Protein AF-A0A7U1BF63-F1 (afdb_monomer_lite)

Sequence (113 aa):
IASINRGLYDELKAAFPHVVPVKRALILDQVFPYPQWLAGSAEGCFFVNVYSSDNKTGATVKLRFNLVQPNRGGGGGDEHLMRSLIEYFGGGNLYKEAFYYQITKFSDICVNI

Foldseek 3Di:
DQPPDVGDDDVVCVVCVPDDDDDDDDDQDDDDPDVVSVVPQPQKDWDWDWDADPDPVRIDIWIKIKGWAADDPDHDPCLNVLVVVCVVLVHFDFDVVTTITMDTPPCSVDPDD

Secondary structure (DSSP, 8-state):
-TTSTT---HHHHHH-TTPPPPPPPP--------HHHHHT-TTEEEEEEEEE-SSTTSEEEEEEEEEEE---TTS--THHHHHHHHHHHT--EEETTTEEEEE--HHHH-S--

InterPro domains:
  IPR004860 Homing endonuclease, LAGLIDADG domain [PF00961] (41-109)
  IPR027434 Homing endonuclease [G3DSA:3.10.28.10] (24-113)
  IPR027434 Homing endonuclease [SSF55608] (33-109)

Structure (mmCIF, N/CA/C/O backbone):
data_AF-A0A7U1BF63-F1
#
_entry.id   AF-A0A7U1BF63-F1
#
loop_
_atom_site.group_PDB
_atom_site.id
_atom_site.type_symbol
_atom_site.label_atom_id
_atom_site.label_alt_id
_atom_site.label_comp_id
_atom_site.label_asym_id
_atom_site.label_entity_id
_atom_site.label_seq_id
_atom_site.pdbx_PDB_ins_code
_atom_site.Cartn_x
_atom_site.Cartn_y
_atom_site.Cartn_z
_atom_site.occupancy
_atom_site.B_iso_or_equiv
_atom_site.auth_seq_id
_atom_site.auth_comp_id
_atom_site.auth_asym_id
_atom_site.auth_atom_id
_atom_site.pdbx_PDB_model_num
ATOM 1 N N . ILE A 1 1 ? 19.354 -2.270 -22.890 1.00 62.09 1 ILE A N 1
ATOM 2 C CA . ILE A 1 1 ? 20.021 -2.285 -21.562 1.00 62.09 1 ILE A CA 1
ATOM 3 C C . ILE A 1 1 ? 20.148 -0.903 -20.916 1.00 62.09 1 ILE A C 1
ATOM 5 O O . ILE A 1 1 ? 19.927 -0.813 -19.719 1.00 62.09 1 ILE A O 1
ATOM 9 N N . ALA A 1 2 ? 20.392 0.175 -21.676 1.00 81.38 2 ALA A N 1
ATOM 10 C CA . ALA A 1 2 ? 20.508 1.530 -21.117 1.00 81.38 2 ALA A CA 1
ATOM 11 C C . ALA A 1 2 ? 19.255 2.063 -20.390 1.00 81.38 2 ALA A C 1
ATOM 13 O O . ALA A 1 2 ? 19.369 2.983 -19.591 1.00 81.38 2 ALA A O 1
ATOM 14 N N . SER A 1 3 ? 18.082 1.467 -20.624 1.00 83.19 3 SER A N 1
ATOM 15 C CA . SER A 1 3 ? 16.800 1.877 -20.021 1.00 83.19 3 SER A CA 1
ATOM 16 C C . SER A 1 3 ? 16.286 0.922 -18.931 1.00 83.19 3 SER A C 1
ATOM 18 O O . SER A 1 3 ? 15.131 1.016 -18.506 1.00 83.19 3 SER A O 1
ATOM 20 N N . ILE A 1 4 ? 17.112 -0.044 -18.509 1.00 85.44 4 ILE A N 1
ATOM 21 C CA . ILE A 1 4 ? 16.784 -1.009 -17.451 1.00 85.44 4 ILE A CA 1
ATOM 22 C C . ILE A 1 4 ? 17.350 -0.482 -16.130 1.00 85.44 4 ILE A C 1
ATOM 24 O O . ILE A 1 4 ? 18.536 -0.178 -16.046 1.00 85.44 4 ILE A O 1
ATOM 28 N N . ASN A 1 5 ? 16.514 -0.410 -15.092 1.00 85.62 5 ASN A N 1
ATOM 29 C CA . ASN A 1 5 ? 16.882 0.040 -13.746 1.00 85.62 5 ASN A CA 1
ATOM 30 C C . ASN A 1 5 ? 17.674 1.363 -13.756 1.00 85.62 5 ASN A C 1
ATOM 32 O O . ASN A 1 5 ? 17.136 2.385 -14.171 1.00 85.62 5 ASN A O 1
ATOM 36 N N . ARG A 1 6 ? 18.938 1.345 -13.311 1.00 85.44 6 ARG A N 1
ATOM 37 C CA . ARG A 1 6 ? 19.826 2.521 -13.257 1.00 85.44 6 ARG A CA 1
ATOM 38 C C . ARG A 1 6 ? 20.566 2.806 -14.574 1.00 85.44 6 ARG A C 1
ATOM 40 O O . ARG A 1 6 ? 21.391 3.711 -14.621 1.00 85.44 6 ARG A O 1
ATOM 47 N N . GLY A 1 7 ? 20.270 2.062 -15.637 1.00 88.56 7 GLY A N 1
ATOM 48 C CA . GLY A 1 7 ? 20.912 2.211 -16.938 1.00 88.56 7 GLY A CA 1
ATOM 49 C C . GLY A 1 7 ? 22.350 1.693 -16.963 1.00 88.56 7 GLY A C 1
ATOM 50 O O . GLY A 1 7 ? 22.687 0.735 -16.269 1.00 88.56 7 GLY A O 1
ATOM 51 N N . LEU A 1 8 ? 23.185 2.293 -17.815 1.00 91.69 8 LEU A N 1
ATOM 52 C CA . LEU A 1 8 ? 24.586 1.897 -17.988 1.00 91.69 8 LEU A CA 1
ATOM 53 C C . LEU A 1 8 ? 25.472 2.482 -16.880 1.00 91.69 8 LEU A C 1
ATOM 55 O O . LEU A 1 8 ? 25.306 3.642 -16.503 1.00 91.69 8 LEU A O 1
ATOM 59 N N . TYR A 1 9 ? 26.449 1.705 -16.413 1.00 91.62 9 TYR A N 1
ATOM 60 C CA . TYR A 1 9 ? 27.563 2.218 -15.613 1.00 91.62 9 TYR A CA 1
ATOM 61 C C . TYR A 1 9 ? 28.626 2.859 -16.515 1.00 91.62 9 TYR A C 1
ATOM 63 O O . TYR A 1 9 ? 28.591 2.708 -17.738 1.00 91.62 9 TYR A O 1
ATOM 71 N N . ASP A 1 10 ? 29.541 3.621 -15.925 1.00 93.94 10 ASP A N 1
ATOM 72 C CA . ASP A 1 10 ? 30.349 4.591 -16.671 1.00 93.94 10 ASP A CA 1
ATOM 73 C C . ASP A 1 10 ? 31.286 3.954 -17.703 1.00 93.94 10 ASP A C 1
ATOM 75 O O . ASP A 1 10 ? 31.393 4.462 -18.818 1.00 93.94 10 ASP A O 1
ATOM 79 N N . GLU A 1 11 ? 31.859 2.786 -17.409 1.00 94.81 11 GLU A N 1
ATOM 80 C CA . GLU A 1 11 ? 32.672 2.033 -18.375 1.00 94.81 11 GLU A CA 1
ATOM 81 C C . GLU A 1 11 ? 31.863 1.618 -19.617 1.00 94.81 11 GLU A C 1
ATOM 83 O O . GLU A 1 11 ? 32.360 1.700 -20.737 1.00 94.81 11 GLU A O 1
ATOM 88 N N . LEU A 1 12 ? 30.586 1.241 -19.455 1.00 91.44 12 LEU A N 1
ATOM 89 C CA . LEU A 1 12 ? 29.709 0.921 -20.587 1.00 91.44 12 LEU A CA 1
ATOM 90 C C . LEU A 1 12 ? 29.283 2.165 -21.362 1.00 91.44 12 LEU A C 1
ATOM 92 O O . LEU A 1 12 ? 29.113 2.089 -22.575 1.00 91.44 12 LEU A O 1
ATOM 96 N N . LYS A 1 13 ? 29.119 3.314 -20.700 1.00 93.12 13 LYS A N 1
ATOM 97 C CA . LYS A 1 13 ? 28.879 4.578 -21.414 1.00 93.12 13 LYS A CA 1
ATOM 98 C C . LYS A 1 13 ? 30.090 4.952 -22.268 1.00 93.12 13 LYS A C 1
ATOM 100 O O . LYS A 1 13 ? 29.912 5.385 -23.400 1.00 93.12 13 LYS A O 1
ATOM 105 N N . ALA A 1 14 ? 31.298 4.751 -21.741 1.00 93.94 14 ALA A N 1
ATOM 106 C CA . ALA A 1 14 ? 32.543 5.016 -22.454 1.00 93.94 14 ALA A CA 1
ATOM 107 C C . ALA A 1 14 ? 32.769 4.039 -23.619 1.00 93.94 14 ALA A C 1
ATOM 109 O O . ALA A 1 14 ? 33.171 4.462 -24.699 1.00 93.94 14 ALA A O 1
ATOM 110 N N . ALA A 1 15 ? 32.466 2.750 -23.427 1.00 95.50 15 ALA A N 1
ATOM 111 C CA . ALA A 1 15 ? 32.574 1.734 -24.474 1.00 95.50 15 ALA A CA 1
ATOM 112 C C . ALA A 1 15 ? 31.491 1.868 -25.563 1.00 95.50 15 ALA A C 1
ATOM 114 O O . ALA A 1 15 ? 31.719 1.485 -26.709 1.00 95.50 15 ALA A O 1
ATOM 115 N N . PHE A 1 16 ? 30.322 2.424 -25.225 1.00 93.75 16 PHE A N 1
ATOM 116 C CA . PHE A 1 16 ? 29.181 2.572 -26.132 1.00 93.75 16 PHE A CA 1
ATOM 117 C C . PHE A 1 16 ? 28.622 4.012 -26.137 1.00 93.75 16 PHE A C 1
ATOM 119 O O . PHE A 1 16 ? 27.460 4.228 -25.775 1.00 93.75 16 PHE A O 1
ATOM 126 N N . PRO A 1 17 ? 29.404 5.014 -26.589 1.00 92.94 17 PRO A N 1
ATOM 127 C CA . PRO A 1 17 ? 29.067 6.436 -26.440 1.00 92.94 17 PRO A CA 1
ATOM 128 C C . PRO A 1 17 ? 27.878 6.892 -27.296 1.00 92.94 17 PRO A C 1
ATOM 130 O O . PRO A 1 17 ? 27.286 7.936 -27.034 1.00 92.94 17 PRO A O 1
ATOM 133 N N . HIS A 1 18 ? 27.509 6.115 -28.315 1.00 94.44 18 HIS A N 1
ATOM 134 C CA . HIS A 1 18 ? 26.420 6.437 -29.242 1.00 94.44 18 HIS A CA 1
ATOM 135 C C . HIS A 1 18 ? 25.150 5.612 -28.995 1.00 94.44 18 HIS A C 1
ATOM 137 O O . HIS A 1 18 ? 24.245 5.603 -29.829 1.00 94.44 18 HIS A O 1
ATOM 143 N N . VAL A 1 19 ? 25.061 4.901 -27.864 1.00 92.62 19 VAL A N 1
ATOM 144 C CA . VAL A 1 19 ? 23.837 4.180 -27.498 1.00 92.62 19 VAL A CA 1
ATOM 145 C C . VAL A 1 19 ? 22.710 5.171 -27.233 1.00 92.62 19 VAL A C 1
ATOM 147 O O . VAL A 1 19 ? 22.781 5.992 -26.323 1.00 92.62 19 VAL A O 1
ATOM 150 N N . VAL A 1 20 ? 21.629 5.033 -27.998 1.00 90.88 20 VAL A N 1
ATOM 151 C CA . VAL A 1 20 ? 20.366 5.732 -27.755 1.00 90.88 20 VAL A CA 1
ATOM 152 C C . VAL A 1 20 ? 19.502 4.855 -26.843 1.00 90.88 20 VAL A C 1
ATOM 154 O O . VAL A 1 20 ? 19.140 3.740 -27.236 1.00 90.88 20 VAL A O 1
ATOM 157 N N . PRO A 1 21 ? 19.167 5.297 -25.616 1.00 87.69 21 PRO A N 1
ATOM 158 C CA . PRO A 1 21 ? 18.288 4.538 -24.737 1.00 87.69 21 PRO A CA 1
ATOM 159 C C . PRO A 1 21 ? 16.901 4.358 -25.358 1.00 87.69 21 PRO A C 1
ATOM 161 O O . PRO A 1 21 ? 16.274 5.307 -25.824 1.00 87.69 21 PRO A O 1
ATOM 164 N N . VAL A 1 22 ? 16.394 3.126 -25.326 1.00 90.06 22 VAL A N 1
ATOM 165 C CA . VAL A 1 22 ? 15.034 2.818 -25.783 1.00 90.06 22 VAL A CA 1
ATOM 166 C C . VAL A 1 22 ? 14.027 3.464 -24.831 1.00 90.06 22 VAL A C 1
ATOM 168 O O . VAL A 1 22 ? 14.189 3.387 -23.609 1.00 90.06 22 VAL A O 1
ATOM 171 N N . LYS A 1 23 ? 12.965 4.074 -25.365 1.00 86.00 23 LYS A N 1
ATOM 172 C CA . LYS A 1 23 ? 11.876 4.617 -24.545 1.00 86.00 23 LYS A CA 1
ATOM 173 C C . LYS A 1 23 ? 11.258 3.495 -23.703 1.00 86.00 23 LYS A C 1
ATOM 175 O O . LYS A 1 23 ? 10.863 2.462 -24.238 1.00 86.00 23 LYS A O 1
ATOM 180 N N . ARG A 1 24 ? 11.177 3.690 -22.383 1.00 83.06 24 ARG A N 1
ATOM 181 C CA . ARG A 1 24 ? 10.534 2.721 -21.487 1.00 83.06 24 ARG A CA 1
ATOM 182 C C . ARG A 1 24 ? 9.037 2.659 -21.799 1.00 83.06 24 ARG A C 1
ATOM 184 O O . ARG A 1 24 ? 8.400 3.701 -21.947 1.00 83.06 24 ARG A O 1
ATOM 191 N N . ALA A 1 25 ? 8.498 1.447 -21.913 1.00 83.06 25 ALA A N 1
ATOM 192 C CA . ALA A 1 25 ? 7.069 1.253 -22.114 1.00 83.06 25 ALA A CA 1
ATOM 193 C C . ALA A 1 25 ? 6.296 1.774 -20.895 1.00 83.06 25 ALA A C 1
ATOM 195 O O . ALA A 1 25 ? 6.642 1.455 -19.756 1.00 83.06 25 ALA A O 1
ATOM 196 N N . LEU A 1 26 ? 5.266 2.576 -21.156 1.00 80.38 26 LEU A N 1
ATOM 197 C CA . LEU A 1 26 ? 4.282 2.974 -20.159 1.00 80.38 26 LEU A CA 1
ATOM 198 C C . LEU A 1 26 ? 3.193 1.902 -20.133 1.00 80.38 26 LEU A C 1
ATOM 200 O O . LEU A 1 26 ? 2.611 1.609 -21.176 1.00 80.38 26 LEU A O 1
ATOM 204 N N . ILE A 1 27 ? 2.942 1.313 -18.966 1.00 78.62 27 ILE A N 1
ATOM 205 C CA . ILE A 1 27 ? 1.898 0.302 -18.780 1.00 78.62 27 ILE A CA 1
ATOM 206 C C . ILE A 1 27 ? 0.799 0.957 -17.948 1.00 78.62 27 ILE A C 1
ATOM 208 O O . ILE A 1 27 ? 1.015 1.235 -16.773 1.00 78.62 27 ILE A O 1
ATOM 212 N N . LEU A 1 28 ? -0.339 1.251 -18.575 1.00 73.81 28 LEU A N 1
ATOM 213 C CA . LEU A 1 28 ? -1.475 1.910 -17.919 1.00 73.81 28 LEU A CA 1
ATOM 214 C C . LEU A 1 28 ? -2.505 0.896 -17.412 1.00 73.81 28 LEU A C 1
ATOM 216 O O . LEU A 1 28 ? -3.034 1.051 -16.316 1.00 73.81 28 LEU A O 1
ATOM 220 N N . ASP A 1 29 ? -2.713 -0.179 -18.171 1.00 72.25 29 ASP A N 1
ATOM 221 C CA . ASP A 1 29 ? -3.759 -1.165 -17.906 1.00 72.25 29 ASP A CA 1
ATOM 222 C C . ASP A 1 29 ? -3.198 -2.366 -17.135 1.00 72.25 29 ASP A C 1
ATOM 224 O O . ASP A 1 29 ? -3.016 -3.460 -17.673 1.00 72.25 29 ASP A O 1
ATOM 228 N N . GLN A 1 30 ? -2.868 -2.152 -15.860 1.00 74.56 30 GLN A N 1
ATOM 229 C CA . GLN A 1 30 ? -2.479 -3.239 -14.962 1.00 74.56 30 GLN A CA 1
ATOM 230 C C . GLN A 1 30 ? -3.688 -3.725 -14.166 1.00 74.56 30 GLN A C 1
ATOM 232 O O . GLN A 1 30 ? -4.156 -3.060 -13.244 1.00 74.56 30 GLN A O 1
ATOM 237 N N . VAL A 1 31 ? -4.172 -4.913 -14.517 1.00 72.25 31 VAL A N 1
ATOM 238 C CA . VAL A 1 31 ? -5.206 -5.628 -13.762 1.00 72.25 31 VAL A CA 1
ATOM 239 C C . VAL A 1 31 ? -4.538 -6.733 -12.951 1.00 72.25 31 VAL A C 1
ATOM 241 O O . VAL A 1 31 ? -3.633 -7.405 -13.448 1.00 72.25 31 VAL A O 1
ATOM 244 N N . PHE A 1 32 ? -4.984 -6.941 -11.710 1.00 76.81 32 PHE A N 1
ATOM 245 C CA . PHE A 1 32 ? -4.553 -8.092 -10.919 1.00 76.81 32 PHE A CA 1
ATOM 246 C C . PHE A 1 32 ? -5.012 -9.381 -11.611 1.00 76.81 32 PHE A C 1
ATOM 248 O O . PHE A 1 32 ? -6.217 -9.591 -11.747 1.00 76.81 32 PHE A O 1
ATOM 255 N N . PRO A 1 33 ? -4.095 -10.257 -12.051 1.00 76.88 33 PRO A N 1
ATOM 256 C CA . PRO A 1 33 ? -4.483 -11.413 -12.850 1.00 76.88 33 PRO A CA 1
ATOM 257 C C . PRO A 1 33 ? -5.223 -12.471 -12.019 1.00 76.88 33 PRO A C 1
ATOM 259 O O . PRO A 1 33 ? -6.057 -13.194 -12.556 1.00 76.88 33 PRO A O 1
ATOM 262 N N . TYR A 1 34 ? -4.919 -12.578 -10.721 1.00 84.88 34 TYR A N 1
ATOM 263 C CA . TYR A 1 34 ? -5.547 -13.511 -9.780 1.00 84.88 34 TYR A CA 1
ATOM 264 C C . TYR A 1 34 ? -5.152 -13.173 -8.324 1.00 84.88 34 TYR A C 1
ATOM 266 O O . TYR A 1 34 ? -4.100 -12.563 -8.107 1.00 84.88 34 TYR A O 1
ATOM 274 N N . PRO A 1 35 ? -5.927 -13.589 -7.302 1.00 87.56 35 PRO A N 1
ATOM 275 C CA . PRO A 1 35 ? -5.681 -13.224 -5.899 1.00 87.56 35 PRO A CA 1
ATOM 276 C C . PRO A 1 35 ? -4.299 -13.614 -5.354 1.00 87.56 35 PRO A C 1
ATOM 278 O O . PRO A 1 35 ? -3.730 -12.911 -4.520 1.00 87.56 35 PRO A O 1
ATOM 281 N N . GLN A 1 36 ? -3.725 -14.717 -5.840 1.00 89.44 36 GLN A N 1
ATOM 282 C CA . GLN A 1 36 ? -2.408 -15.204 -5.418 1.00 89.44 36 GLN A CA 1
ATOM 283 C C . GLN A 1 36 ? -1.277 -14.265 -5.845 1.00 89.44 36 GLN A C 1
ATOM 285 O O . GLN A 1 36 ? -0.239 -14.236 -5.192 1.00 89.44 36 GLN A O 1
ATOM 290 N N . TRP A 1 37 ? -1.476 -13.474 -6.906 1.00 87.31 37 TRP A N 1
ATOM 291 C CA . TRP A 1 37 ? -0.525 -12.438 -7.302 1.00 87.31 37 TRP A CA 1
ATOM 292 C C . TRP A 1 37 ? -0.372 -11.405 -6.182 1.00 87.31 37 TRP A C 1
ATOM 294 O O . TRP A 1 37 ? 0.742 -11.040 -5.819 1.00 87.31 37 TRP A O 1
ATOM 304 N N . LEU A 1 38 ? -1.493 -11.002 -5.577 1.00 87.12 38 LEU A N 1
ATOM 305 C CA . LEU A 1 38 ? -1.504 -10.048 -4.474 1.00 87.12 38 LEU A CA 1
ATOM 306 C C . LEU A 1 38 ? -1.026 -10.680 -3.163 1.00 87.12 38 LEU A C 1
ATOM 308 O O . LEU A 1 38 ? -0.272 -10.052 -2.428 1.00 87.12 38 LEU A O 1
ATOM 312 N N . ALA A 1 39 ? -1.402 -11.934 -2.892 1.00 86.69 39 ALA A N 1
ATOM 313 C CA . ALA A 1 39 ? -0.915 -12.672 -1.722 1.00 86.69 39 ALA A CA 1
ATOM 314 C C . ALA A 1 39 ? 0.605 -12.919 -1.764 1.00 86.69 39 ALA A C 1
ATOM 316 O O . ALA A 1 39 ? 1.251 -12.966 -0.722 1.00 86.69 39 ALA A O 1
ATOM 317 N N . GLY A 1 40 ? 1.177 -13.052 -2.964 1.00 83.12 40 GLY A N 1
ATOM 318 C CA . GLY A 1 40 ? 2.619 -13.140 -3.186 1.00 83.12 40 GLY A CA 1
ATOM 319 C C . GLY A 1 40 ? 3.354 -11.803 -3.062 1.00 83.12 40 GLY A C 1
ATOM 320 O O . GLY A 1 40 ? 4.577 -11.777 -3.198 1.00 83.12 40 GLY A O 1
ATOM 321 N N . SER A 1 41 ? 2.643 -10.695 -2.818 1.00 75.00 41 SER A N 1
ATOM 322 C CA . SER A 1 41 ? 3.268 -9.390 -2.631 1.00 75.00 41 SER A CA 1
ATOM 323 C C . SER A 1 41 ? 4.028 -9.351 -1.308 1.00 75.00 41 SER A C 1
AT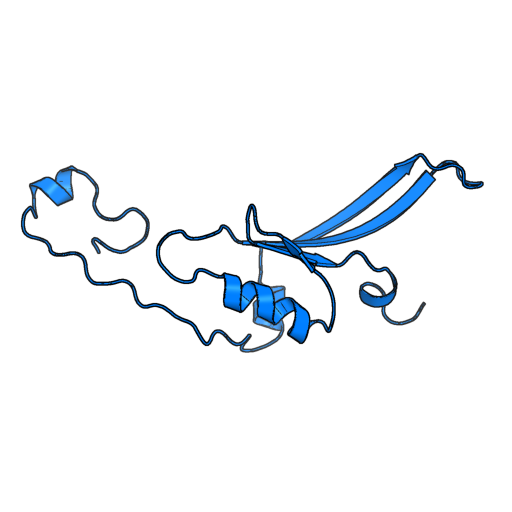OM 325 O O . SER A 1 41 ? 3.443 -9.308 -0.226 1.00 75.00 41 SER A O 1
ATOM 327 N N . ALA A 1 42 ? 5.356 -9.322 -1.400 1.00 71.06 42 ALA A N 1
ATOM 328 C CA . ALA A 1 42 ? 6.246 -9.208 -0.246 1.00 71.06 42 ALA A CA 1
ATOM 329 C C . ALA A 1 42 ? 6.238 -7.808 0.404 1.00 71.06 42 ALA A C 1
ATOM 331 O O . ALA A 1 42 ? 6.900 -7.598 1.416 1.00 71.06 42 ALA A O 1
ATOM 332 N N . GLU A 1 43 ? 5.514 -6.844 -0.172 1.00 84.56 43 GLU A N 1
ATOM 333 C CA . GLU A 1 43 ? 5.517 -5.437 0.254 1.00 84.56 43 GLU A CA 1
ATOM 334 C C . GLU A 1 43 ? 4.335 -5.074 1.172 1.00 84.56 43 GLU A C 1
ATOM 336 O O . GLU A 1 43 ? 4.187 -3.925 1.596 1.00 84.56 43 GLU A O 1
ATOM 341 N N . GLY A 1 44 ? 3.485 -6.055 1.490 1.00 88.88 44 GLY A N 1
ATOM 342 C CA . GLY A 1 44 ? 2.401 -5.911 2.454 1.00 88.88 44 GLY A CA 1
ATOM 343 C C . GLY A 1 44 ? 2.898 -5.886 3.904 1.00 88.88 44 GLY A C 1
ATOM 344 O O . GLY A 1 44 ? 3.801 -6.622 4.291 1.00 88.88 44 GLY A O 1
ATOM 345 N N . CYS A 1 45 ? 2.262 -5.068 4.738 1.00 91.88 45 CYS A N 1
ATOM 346 C CA . CYS A 1 45 ? 2.530 -4.958 6.167 1.00 91.88 45 CYS A CA 1
ATOM 347 C C . CYS A 1 45 ? 1.221 -5.035 6.959 1.00 91.88 45 CYS A C 1
ATOM 349 O O . CYS A 1 45 ? 0.342 -4.184 6.807 1.00 91.88 45 CYS A O 1
ATOM 351 N N . PHE A 1 46 ? 1.122 -6.031 7.840 1.00 92.44 46 PHE A N 1
ATOM 352 C CA . PHE A 1 46 ? 0.057 -6.156 8.832 1.00 92.44 46 PHE A CA 1
ATOM 353 C C . PHE A 1 46 ? 0.547 -5.572 10.154 1.00 92.44 46 PHE A C 1
ATOM 355 O O . PHE A 1 46 ? 1.460 -6.105 10.781 1.00 92.44 46 PHE A O 1
ATOM 362 N N . PHE A 1 47 ? -0.041 -4.454 10.562 1.00 94.56 47 PHE A N 1
ATOM 363 C CA . PHE A 1 47 ? 0.410 -3.677 11.704 1.00 94.56 47 PHE A CA 1
ATOM 364 C C . PHE A 1 47 ? -0.671 -3.589 12.781 1.00 94.56 47 PHE A C 1
ATOM 366 O O . PHE A 1 47 ? -1.828 -3.262 12.506 1.00 94.56 47 PHE A O 1
ATOM 373 N N . VAL A 1 48 ? -0.265 -3.827 14.027 1.00 95.81 48 VAL A N 1
AT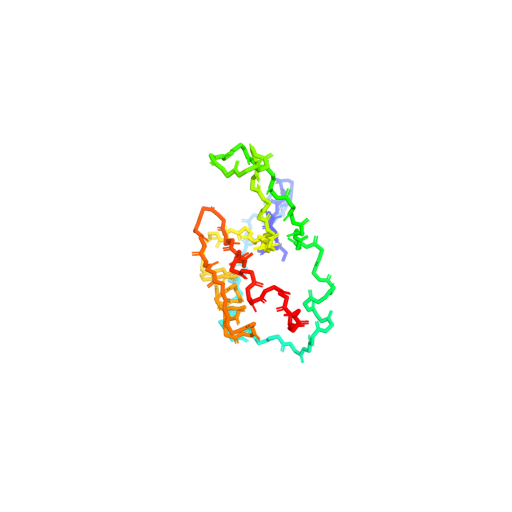OM 374 C CA . VAL A 1 48 ? -1.093 -3.616 15.216 1.00 95.81 48 VAL A CA 1
ATOM 375 C C . VAL A 1 48 ? -0.601 -2.352 15.905 1.00 95.81 48 VAL A C 1
ATOM 377 O O . VAL A 1 48 ? 0.517 -2.304 16.411 1.00 95.81 48 VAL A O 1
ATOM 380 N N . ASN A 1 49 ? -1.436 -1.319 15.913 1.00 95.12 49 ASN A N 1
ATOM 381 C CA . ASN A 1 49 ? -1.139 -0.058 16.571 1.00 95.12 49 ASN A CA 1
ATOM 382 C C . ASN A 1 49 ? -1.839 -0.005 17.931 1.00 95.12 49 ASN A C 1
ATOM 384 O O . ASN A 1 49 ? -3.069 0.026 17.984 1.00 95.12 49 ASN A O 1
ATOM 388 N N . VAL A 1 50 ? -1.067 0.037 19.014 1.00 96.19 50 VAL A N 1
ATOM 389 C CA . VAL A 1 50 ? -1.580 0.205 20.378 1.00 96.19 50 VAL A CA 1
ATOM 390 C C . VAL A 1 50 ? -1.137 1.567 20.884 1.00 96.19 50 VAL A C 1
ATOM 392 O O . VAL A 1 50 ? 0.054 1.869 20.891 1.00 96.19 50 VAL A O 1
ATOM 395 N N . TYR A 1 51 ? -2.087 2.399 21.298 1.00 95.50 51 TYR A N 1
ATOM 396 C CA . TYR A 1 51 ? -1.797 3.744 21.788 1.00 95.50 51 TYR A CA 1
ATOM 397 C C . TYR A 1 51 ? -2.691 4.107 22.972 1.00 95.50 51 TYR A C 1
ATOM 399 O O . TYR A 1 51 ? -3.786 3.563 23.130 1.00 95.50 51 TYR A O 1
ATOM 407 N N . SER A 1 52 ? -2.201 5.021 23.811 1.00 96.94 52 SER A N 1
ATOM 408 C CA . SER A 1 52 ? -2.915 5.496 25.000 1.00 96.94 52 SER A CA 1
ATOM 409 C C . SER A 1 52 ? -4.243 6.157 24.626 1.00 96.94 52 SER A C 1
ATOM 411 O O . SER A 1 52 ? -4.338 6.845 23.606 1.00 96.94 52 SER A O 1
ATOM 413 N N . SER A 1 53 ? -5.275 5.945 25.440 1.00 96.06 53 SER A N 1
ATOM 414 C CA . SER A 1 53 ? -6.596 6.537 25.223 1.00 96.06 53 SER A CA 1
ATOM 415 C C . SER A 1 53 ? -7.408 6.611 26.507 1.00 96.06 53 SER A C 1
ATOM 417 O O . SER A 1 53 ? -7.282 5.735 27.355 1.00 96.06 53 SER A O 1
ATOM 419 N N . ASP A 1 54 ? -8.352 7.544 26.566 1.00 95.69 54 ASP A N 1
ATOM 420 C CA . ASP A 1 54 ? -9.197 7.800 27.744 1.00 95.69 54 ASP A CA 1
ATOM 421 C C . ASP A 1 54 ? -10.326 6.770 27.961 1.00 95.69 54 ASP A C 1
ATOM 423 O O . ASP A 1 54 ? -11.310 7.024 28.657 1.00 95.69 54 ASP A O 1
ATOM 427 N N . ASN A 1 55 ? -10.232 5.594 27.339 1.00 93.75 55 ASN A N 1
ATOM 428 C CA . ASN A 1 55 ? -11.189 4.516 27.554 1.00 93.75 55 ASN A CA 1
ATOM 429 C C . ASN A 1 55 ? -10.892 3.767 28.868 1.00 93.75 55 ASN A C 1
ATOM 431 O O . ASN A 1 55 ? -9.852 3.944 29.498 1.00 93.75 55 ASN A O 1
ATOM 435 N N . LYS A 1 56 ? -11.801 2.874 29.280 1.00 96.38 56 LYS A N 1
ATOM 436 C CA . LYS A 1 56 ? -11.666 2.112 30.538 1.00 96.38 56 LYS A CA 1
ATOM 437 C C . LYS A 1 56 ? -10.394 1.259 30.615 1.00 96.38 56 LYS A C 1
ATOM 439 O O . LYS A 1 56 ? -9.960 0.926 31.710 1.00 96.38 56 LYS A O 1
ATOM 444 N N . THR A 1 57 ? -9.828 0.881 29.471 1.00 94.75 57 THR A N 1
ATOM 445 C CA . THR A 1 57 ? -8.603 0.080 29.380 1.00 94.75 57 THR A CA 1
ATOM 446 C C . THR A 1 57 ?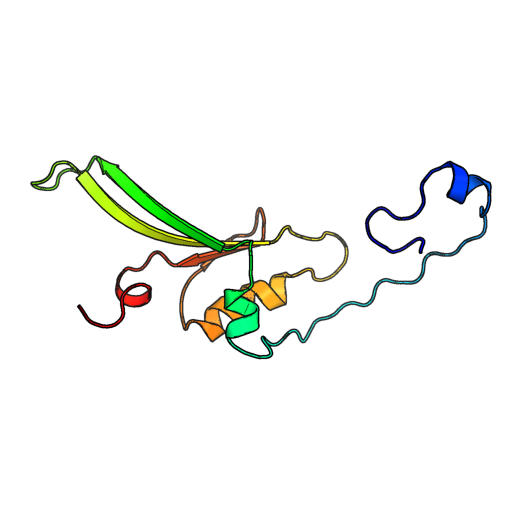 -7.333 0.933 29.347 1.00 94.75 57 THR A C 1
ATOM 448 O O . THR A 1 57 ? -6.243 0.372 29.365 1.00 94.75 57 THR A O 1
ATOM 451 N N . GLY A 1 58 ? -7.445 2.266 29.278 1.00 96.62 58 GLY A N 1
ATOM 452 C CA . GLY A 1 58 ? -6.315 3.195 29.152 1.00 96.62 58 GLY A CA 1
ATOM 453 C C . GLY A 1 58 ? -5.595 3.137 27.798 1.00 96.62 58 GLY A C 1
ATOM 454 O O . GLY A 1 58 ? -4.595 3.820 27.592 1.00 96.62 58 GLY A O 1
ATOM 455 N N . ALA A 1 59 ? -6.075 2.314 26.864 1.00 96.00 59 ALA A N 1
ATOM 456 C CA . ALA A 1 59 ? -5.414 2.035 25.596 1.00 96.00 59 ALA A CA 1
ATOM 457 C C . ALA A 1 59 ? -6.416 1.600 24.526 1.00 96.00 59 ALA A C 1
ATOM 459 O O . ALA A 1 59 ? -7.389 0.894 24.807 1.00 96.00 59 ALA A O 1
ATOM 460 N N . THR A 1 60 ? -6.153 1.992 23.283 1.00 95.62 60 THR A N 1
ATOM 461 C CA . THR A 1 60 ? -6.916 1.601 22.098 1.00 95.62 60 THR A CA 1
ATOM 462 C C . THR A 1 60 ? -6.025 0.808 21.153 1.00 95.62 60 THR A C 1
ATOM 464 O O . THR A 1 60 ? -4.878 1.177 20.901 1.00 95.62 60 THR A O 1
ATOM 467 N N . VAL A 1 61 ? -6.583 -0.265 20.594 1.00 94.50 61 VAL A N 1
ATOM 468 C CA . VAL A 1 61 ? -5.941 -1.088 19.566 1.00 94.50 61 VAL A CA 1
ATOM 469 C C . VAL A 1 61 ? -6.558 -0.752 18.210 1.00 94.50 61 VAL A C 1
ATOM 471 O O . VAL A 1 61 ? -7.778 -0.760 18.058 1.00 94.50 61 VAL A O 1
ATOM 474 N N . LYS A 1 62 ? -5.720 -0.465 17.214 1.00 94.19 62 LYS A N 1
ATOM 475 C CA . LYS A 1 62 ? -6.112 -0.297 15.810 1.00 94.19 62 LYS A CA 1
ATOM 476 C C . LYS A 1 62 ? -5.332 -1.263 14.932 1.00 94.19 62 LYS A C 1
ATOM 478 O O . LYS A 1 62 ? -4.107 -1.324 15.009 1.00 94.19 62 LYS A O 1
ATOM 483 N N . LEU A 1 63 ? -6.043 -1.964 14.057 1.00 94.69 63 LEU A N 1
ATOM 484 C CA . LEU A 1 63 ? -5.438 -2.776 13.009 1.00 94.69 63 LEU A CA 1
ATOM 485 C C . LEU A 1 63 ? -5.209 -1.918 11.766 1.00 94.69 63 LEU A C 1
ATOM 487 O O . LEU A 1 63 ? -6.028 -1.061 11.425 1.00 94.69 63 LEU A O 1
ATOM 491 N N . ARG A 1 64 ? -4.079 -2.136 11.098 1.00 93.38 64 ARG A N 1
ATOM 492 C CA . ARG A 1 64 ? -3.734 -1.462 9.851 1.00 93.38 64 ARG A CA 1
ATOM 493 C C . ARG A 1 64 ? -3.081 -2.454 8.901 1.00 93.38 64 ARG A C 1
ATOM 495 O O . ARG A 1 64 ? -2.087 -3.077 9.258 1.00 93.38 64 ARG A O 1
ATOM 502 N N . PHE A 1 65 ? -3.590 -2.534 7.681 1.00 93.00 65 PHE A N 1
ATOM 503 C CA . PHE A 1 65 ? -2.871 -3.129 6.561 1.00 93.00 65 PHE A CA 1
ATOM 504 C C . PHE A 1 65 ? -2.300 -2.012 5.689 1.00 93.00 65 PHE A C 1
ATOM 506 O O . PHE A 1 65 ? -3.021 -1.062 5.382 1.00 93.00 65 PHE A O 1
ATOM 513 N N . ASN A 1 66 ? -1.027 -2.116 5.310 1.00 91.94 66 ASN A N 1
ATOM 514 C CA . ASN A 1 66 ? -0.399 -1.230 4.334 1.00 91.94 66 ASN A CA 1
ATOM 515 C C . ASN A 1 66 ? 0.225 -2.045 3.203 1.00 91.94 66 ASN A C 1
ATOM 517 O O . ASN A 1 66 ? 0.861 -3.060 3.465 1.00 91.94 66 ASN A O 1
ATOM 521 N N . LEU A 1 67 ? 0.144 -1.540 1.980 1.00 91.75 67 LEU A N 1
ATOM 522 C CA . LEU A 1 67 ? 0.972 -1.972 0.861 1.00 91.75 67 LEU A CA 1
ATOM 523 C C . LEU A 1 67 ? 1.637 -0.723 0.289 1.00 91.75 67 LEU A C 1
ATOM 525 O O . LEU A 1 67 ? 0.960 0.267 0.007 1.00 91.75 67 LEU A O 1
ATOM 529 N N . VAL A 1 68 ? 2.962 -0.734 0.200 1.00 89.25 68 VAL A N 1
ATOM 530 C CA . VAL A 1 68 ? 3.755 0.448 -0.160 1.00 89.25 68 VAL A CA 1
ATOM 531 C C . VAL A 1 68 ? 4.452 0.175 -1.471 1.00 89.25 68 VAL A C 1
ATOM 533 O O . VAL A 1 68 ? 5.119 -0.834 -1.561 1.00 89.25 68 VAL A O 1
ATOM 536 N N . GLN A 1 69 ? 4.340 1.065 -2.450 1.00 85.81 69 GLN A N 1
ATOM 537 C CA . GLN A 1 69 ? 5.101 1.000 -3.696 1.00 85.81 69 GLN A CA 1
ATOM 538 C C . GLN A 1 69 ? 5.789 2.348 -3.944 1.00 85.81 69 GLN A C 1
ATOM 540 O O . GLN A 1 69 ? 5.160 3.401 -3.797 1.00 85.81 69 GLN A O 1
ATOM 545 N N . PRO A 1 70 ? 7.082 2.371 -4.307 1.00 77.06 70 PRO A N 1
ATOM 546 C CA . PRO A 1 70 ? 7.792 3.614 -4.564 1.00 77.06 70 PRO A CA 1
ATOM 547 C C . PRO A 1 70 ? 7.207 4.342 -5.776 1.00 77.06 70 PRO A C 1
ATOM 549 O O . PRO A 1 70 ? 6.903 3.746 -6.809 1.00 77.06 70 PRO A O 1
ATOM 552 N N . ASN A 1 71 ? 7.112 5.666 -5.681 1.00 73.50 71 ASN A N 1
ATOM 553 C CA . ASN A 1 71 ? 6.738 6.479 -6.827 1.00 73.50 71 ASN A CA 1
ATOM 554 C C . ASN A 1 71 ? 7.889 6.477 -7.848 1.00 73.50 71 ASN A C 1
ATOM 556 O O . ASN A 1 71 ? 8.970 7.016 -7.599 1.00 73.50 71 ASN A O 1
ATOM 560 N N . ARG A 1 72 ? 7.678 5.848 -9.005 1.00 66.62 72 ARG A N 1
ATOM 561 C CA . ARG A 1 72 ? 8.638 5.873 -10.112 1.00 66.62 72 ARG A CA 1
ATOM 562 C C . ARG A 1 72 ? 8.448 7.175 -10.892 1.00 66.62 72 ARG A C 1
ATOM 564 O O . ARG A 1 72 ? 7.531 7.292 -11.700 1.00 66.62 72 ARG A O 1
ATOM 571 N N . GLY A 1 73 ? 9.313 8.161 -10.659 1.00 52.50 73 GLY A N 1
ATOM 572 C CA . GLY A 1 73 ? 9.335 9.387 -11.462 1.00 52.50 73 GLY A CA 1
ATOM 573 C C . GLY A 1 73 ? 9.596 9.090 -12.948 1.00 52.50 73 GLY A C 1
ATOM 574 O O . GLY A 1 73 ? 10.443 8.259 -13.271 1.00 52.50 73 GLY A O 1
ATOM 575 N N . GLY A 1 74 ? 8.879 9.772 -13.852 1.00 49.41 74 GLY A N 1
ATOM 57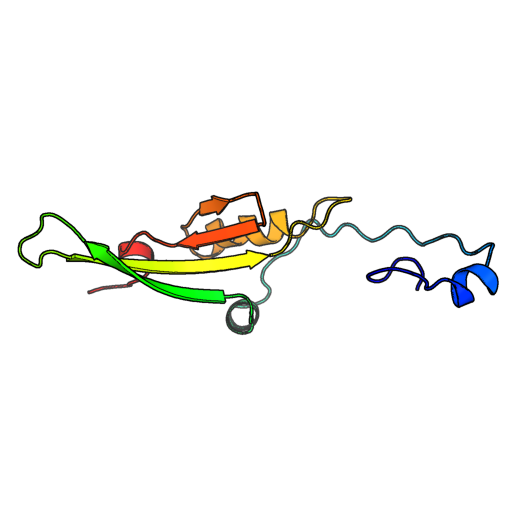6 C CA . GLY A 1 74 ? 9.166 9.765 -15.298 1.00 49.41 74 GLY A CA 1
ATOM 577 C C . GLY A 1 74 ? 8.085 9.216 -16.238 1.00 49.41 74 GLY A C 1
ATOM 578 O O . GLY A 1 74 ? 8.304 9.198 -17.446 1.00 49.41 74 GLY A O 1
ATOM 579 N N . GLY A 1 75 ? 6.916 8.814 -15.740 1.00 50.72 75 GLY A N 1
ATOM 580 C CA . GLY A 1 75 ? 5.780 8.455 -16.595 1.00 50.72 75 GLY A CA 1
ATOM 581 C C . GLY A 1 75 ? 4.894 7.419 -15.933 1.00 50.72 75 GLY A C 1
ATOM 582 O O . GLY A 1 75 ? 5.244 6.247 -15.967 1.00 50.72 75 GLY A O 1
ATOM 583 N N . GLY A 1 76 ? 3.795 7.884 -15.325 1.00 54.38 76 GLY A N 1
ATOM 584 C CA . GLY A 1 76 ? 2.700 7.069 -14.783 1.00 54.38 76 GLY A CA 1
ATOM 585 C C . GLY A 1 76 ? 3.169 5.766 -14.146 1.00 54.38 76 GLY A C 1
ATOM 586 O O . GLY A 1 76 ? 3.033 4.714 -14.759 1.00 54.38 76 GLY A O 1
ATOM 587 N N . GLY A 1 77 ? 3.780 5.861 -12.962 1.00 60.31 77 GLY A N 1
ATOM 588 C CA . GLY A 1 77 ? 4.283 4.704 -12.223 1.00 60.31 77 GLY A CA 1
ATOM 589 C C . GLY A 1 77 ? 3.174 3.754 -11.768 1.00 60.31 77 GLY A C 1
ATOM 590 O O . GLY A 1 77 ? 2.042 3.805 -12.249 1.00 60.31 77 GLY A O 1
ATOM 591 N N . ASP A 1 78 ? 3.484 2.946 -10.758 1.00 74.44 78 ASP A N 1
ATOM 592 C CA . ASP A 1 78 ? 2.562 1.974 -10.158 1.00 74.44 78 ASP A CA 1
ATOM 593 C C . ASP A 1 78 ? 1.327 2.638 -9.484 1.00 74.44 78 ASP A C 1
ATOM 595 O O . ASP A 1 78 ? 0.572 1.979 -8.788 1.00 74.44 78 ASP A O 1
ATOM 599 N N . GLU A 1 79 ? 1.054 3.934 -9.705 1.00 81.50 79 GLU A N 1
ATOM 600 C CA . GLU A 1 79 ? -0.141 4.640 -9.223 1.00 81.50 79 GLU A CA 1
ATOM 601 C C . GLU A 1 79 ? -1.434 3.957 -9.661 1.00 81.50 79 GLU A C 1
ATOM 603 O O . GLU A 1 79 ? -2.335 3.784 -8.847 1.00 81.50 79 GLU A O 1
ATOM 608 N N . HIS A 1 80 ? -1.538 3.590 -10.942 1.00 81.94 80 HIS A N 1
ATOM 609 C CA . HIS A 1 80 ? -2.749 2.972 -11.486 1.00 81.94 80 HIS A CA 1
ATOM 610 C C . HIS A 1 80 ? -3.002 1.614 -10.824 1.00 81.94 80 HIS A C 1
ATOM 612 O O . HIS A 1 80 ? -4.116 1.341 -10.382 1.00 81.94 80 HIS A O 1
ATOM 618 N N . LEU A 1 81 ? -1.939 0.824 -10.649 1.00 84.69 81 LEU A N 1
ATOM 619 C CA . LEU A 1 81 ? -1.962 -0.431 -9.903 1.00 84.69 81 LEU A CA 1
ATOM 620 C C . LEU A 1 81 ? -2.334 -0.221 -8.428 1.00 84.69 81 LEU A C 1
ATOM 622 O O . LEU A 1 81 ? -3.117 -0.967 -7.854 1.00 84.69 81 LEU A O 1
ATOM 626 N N . MET A 1 82 ? -1.792 0.814 -7.791 1.00 88.12 82 MET A N 1
ATOM 627 C CA . MET A 1 82 ? -2.054 1.091 -6.379 1.00 88.12 82 MET A CA 1
ATOM 628 C C . MET A 1 82 ? -3.457 1.659 -6.145 1.00 88.12 82 MET A C 1
ATOM 630 O O . MET A 1 82 ? -4.049 1.420 -5.094 1.00 88.12 82 MET A O 1
ATOM 634 N N . ARG A 1 83 ? -4.023 2.378 -7.122 1.00 87.50 83 ARG A N 1
ATOM 635 C CA . ARG A 1 83 ? -5.425 2.815 -7.111 1.00 87.50 83 ARG A CA 1
ATOM 636 C C . ARG A 1 83 ? -6.383 1.646 -7.293 1.00 87.50 83 ARG A C 1
ATOM 638 O O . ARG A 1 83 ? -7.390 1.611 -6.591 1.00 87.50 8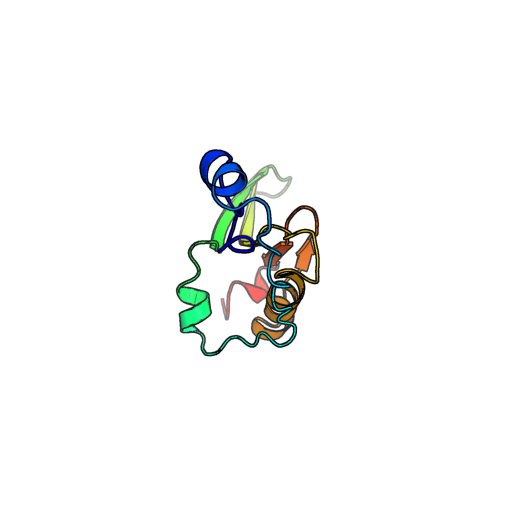3 ARG A O 1
ATOM 645 N N . SER A 1 84 ? -6.067 0.685 -8.162 1.00 87.31 84 SER A N 1
ATOM 646 C CA . SER A 1 84 ? -6.947 -0.466 -8.393 1.00 87.31 84 SER A CA 1
ATOM 647 C C . SER A 1 84 ? -7.093 -1.369 -7.160 1.00 87.31 84 SER A C 1
ATOM 649 O O . SER A 1 84 ? -8.088 -2.079 -7.051 1.00 87.31 84 SER A O 1
ATOM 651 N N . LEU A 1 85 ? -6.190 -1.287 -6.170 1.00 89.44 85 LEU A N 1
ATOM 652 C CA . LEU A 1 85 ? -6.362 -1.951 -4.867 1.00 89.44 85 LEU A CA 1
ATOM 653 C C . LEU A 1 85 ? -7.597 -1.463 -4.096 1.00 89.44 85 LEU A C 1
ATOM 655 O O . LEU A 1 85 ? -8.202 -2.248 -3.370 1.00 89.44 85 LEU A O 1
ATOM 659 N N . ILE A 1 86 ? -7.986 -0.192 -4.257 1.00 89.81 86 ILE A N 1
ATOM 660 C CA . ILE A 1 86 ? -9.185 0.358 -3.606 1.00 89.81 86 ILE A CA 1
ATOM 661 C C . ILE A 1 86 ? -10.431 -0.355 -4.133 1.00 89.81 86 ILE A C 1
ATOM 663 O O . ILE A 1 86 ? -11.281 -0.772 -3.351 1.00 89.81 86 ILE A O 1
ATOM 667 N N . GLU A 1 87 ? -10.516 -0.530 -5.451 1.00 88.81 87 GLU A N 1
ATOM 668 C CA . GLU A 1 87 ? -11.616 -1.245 -6.101 1.00 88.81 87 GLU A CA 1
ATOM 669 C C . GLU A 1 87 ? -11.567 -2.744 -5.789 1.00 88.81 87 GLU A C 1
ATOM 671 O O . GLU A 1 87 ? -12.588 -3.325 -5.433 1.00 88.81 87 GLU A O 1
ATOM 676 N N . TYR A 1 88 ? -10.378 -3.356 -5.846 1.00 89.00 88 TYR A N 1
ATOM 677 C CA . TYR A 1 88 ? -10.182 -4.786 -5.595 1.00 89.00 88 TYR A CA 1
ATOM 678 C C . TYR A 1 88 ? -10.636 -5.212 -4.191 1.00 89.00 88 TYR A C 1
ATOM 680 O O . TYR A 1 88 ? -11.295 -6.239 -4.040 1.00 89.00 88 TYR A O 1
ATOM 688 N N . PHE A 1 89 ? -10.304 -4.428 -3.162 1.00 87.94 89 PHE A N 1
ATOM 689 C CA . PHE A 1 89 ? -10.706 -4.710 -1.780 1.00 87.94 89 PHE A CA 1
ATOM 690 C C . PHE A 1 89 ? -12.024 -4.038 -1.368 1.00 87.94 89 PHE A C 1
ATOM 692 O O . PHE A 1 89 ? -12.509 -4.287 -0.266 1.00 87.94 89 PHE A O 1
ATOM 699 N N . GLY A 1 90 ? -12.598 -3.176 -2.212 1.00 89.38 90 GLY A N 1
ATOM 700 C CA . GLY A 1 90 ? -13.801 -2.405 -1.886 1.00 89.38 90 GLY A CA 1
ATOM 701 C C . GLY A 1 90 ? -13.602 -1.373 -0.768 1.00 89.38 90 GLY A C 1
ATOM 702 O O . GLY A 1 90 ? -14.565 -0.997 -0.101 1.00 89.38 90 GLY A O 1
ATOM 703 N N . GLY A 1 91 ? -12.365 -0.924 -0.531 1.00 89.56 91 GLY A N 1
ATOM 704 C CA . GLY A 1 91 ? -12.035 -0.024 0.572 1.00 89.56 91 GLY A CA 1
ATOM 705 C C . GLY A 1 91 ? -10.560 0.376 0.636 1.00 89.56 91 GLY A C 1
ATOM 706 O O . GLY A 1 91 ? -9.733 -0.064 -0.161 1.00 89.56 91 GLY A O 1
ATOM 707 N N . GLY A 1 92 ? -10.226 1.220 1.615 1.00 90.25 92 GLY A N 1
ATOM 708 C CA . GLY A 1 92 ? -8.873 1.739 1.840 1.00 90.25 92 GLY A CA 1
ATOM 709 C C . GLY A 1 92 ? -8.598 3.109 1.206 1.00 90.25 92 GLY A C 1
ATOM 710 O O . GLY A 1 92 ? -9.446 3.691 0.537 1.00 90.25 92 GLY A O 1
ATOM 711 N N . ASN A 1 93 ? -7.406 3.653 1.468 1.00 91.56 93 ASN A N 1
ATOM 712 C CA . ASN A 1 93 ? -6.971 4.975 1.005 1.00 91.56 93 ASN A CA 1
ATOM 713 C C . ASN A 1 93 ? -5.576 4.917 0.377 1.00 91.56 93 ASN A C 1
ATOM 715 O O . ASN A 1 93 ? -4.748 4.108 0.798 1.00 91.56 93 ASN A O 1
ATOM 719 N N . LEU A 1 94 ? -5.315 5.816 -0.579 1.00 89.62 94 LEU A N 1
ATOM 720 C CA . LEU A 1 94 ? -4.012 5.985 -1.222 1.00 89.62 94 LEU A CA 1
ATOM 721 C C . LEU A 1 94 ? -3.323 7.280 -0.756 1.00 89.62 94 LEU A C 1
ATOM 723 O O . LEU A 1 94 ? -3.896 8.362 -0.886 1.00 89.62 94 LEU A O 1
ATOM 727 N N . TYR A 1 95 ? -2.077 7.187 -0.290 1.00 86.50 95 TYR A N 1
ATOM 728 C CA . TYR A 1 95 ? -1.216 8.337 0.048 1.00 86.50 95 TYR A CA 1
ATOM 729 C C . TYR A 1 95 ? -0.058 8.460 -0.961 1.00 86.50 95 TYR A C 1
ATOM 731 O O . TYR A 1 95 ? 0.229 7.489 -1.656 1.00 86.50 95 TYR A O 1
ATOM 739 N N . LYS A 1 96 ? 0.557 9.652 -1.099 1.00 72.88 96 LYS A N 1
ATOM 740 C CA . LYS A 1 96 ? 1.395 10.026 -2.268 1.00 72.88 96 LYS A CA 1
ATOM 741 C C . LYS A 1 96 ? 2.916 10.153 -2.051 1.00 72.88 96 LYS A C 1
ATOM 743 O O . LYS A 1 96 ? 3.626 10.272 -3.046 1.00 72.88 96 LYS A O 1
ATOM 748 N N . GLU A 1 97 ? 3.438 10.156 -0.824 1.00 62.75 97 GLU A N 1
ATOM 749 C CA . GLU A 1 97 ? 4.892 10.333 -0.580 1.00 62.75 97 GLU A CA 1
ATOM 750 C C . GLU A 1 97 ? 5.721 9.140 -1.112 1.00 62.75 97 GLU A C 1
ATOM 752 O O . GLU A 1 97 ? 6.743 9.310 -1.771 1.00 62.75 97 GLU A O 1
ATOM 757 N N . ALA A 1 98 ? 5.180 7.940 -0.934 1.00 65.12 98 ALA A N 1
ATOM 758 C CA . ALA A 1 98 ? 5.256 6.781 -1.821 1.00 65.12 98 ALA A CA 1
ATOM 759 C C . ALA A 1 98 ? 3.793 6.360 -2.061 1.00 65.12 98 ALA A C 1
ATOM 761 O O . ALA A 1 98 ? 2.912 6.867 -1.365 1.00 65.12 98 ALA A O 1
ATOM 762 N N . PHE A 1 99 ? 3.471 5.488 -3.015 1.00 77.81 99 PHE A N 1
ATOM 763 C CA . PHE A 1 99 ? 2.095 4.998 -3.104 1.00 77.81 99 PHE A CA 1
ATOM 764 C C . PHE A 1 99 ? 1.826 4.074 -1.917 1.00 77.81 99 PHE A C 1
ATOM 766 O O . PHE A 1 99 ? 2.287 2.940 -1.900 1.00 77.81 99 PHE A O 1
ATOM 773 N N . TYR A 1 100 ? 1.110 4.573 -0.908 1.00 82.50 100 TYR A N 1
ATOM 774 C CA . TYR A 1 100 ? 0.682 3.782 0.248 1.00 82.50 100 TYR A CA 1
ATOM 775 C C . TYR A 1 100 ? -0.791 3.446 0.094 1.00 82.50 100 TYR A C 1
ATOM 777 O O . TYR A 1 100 ? -1.629 4.329 0.260 1.00 82.50 100 TYR A O 1
ATOM 785 N N . TYR A 1 101 ? -1.109 2.189 -0.182 1.00 88.94 101 TYR A N 1
ATOM 786 C CA . TYR A 1 101 ? -2.459 1.675 -0.007 1.00 88.94 101 TYR A CA 1
ATOM 787 C C . TYR A 1 101 ? -2.650 1.268 1.456 1.00 88.94 101 TYR A C 1
ATOM 789 O O . TYR A 1 101 ? -1.827 0.529 1.995 1.00 88.94 101 TYR A O 1
ATOM 797 N N . GLN A 1 102 ? -3.707 1.755 2.108 1.00 91.62 102 GLN A N 1
ATOM 798 C CA . GLN A 1 102 ? -3.951 1.510 3.529 1.00 91.62 102 GLN A CA 1
ATOM 799 C C . GLN A 1 102 ? -5.407 1.153 3.826 1.00 91.62 102 GLN A C 1
ATOM 801 O O . GLN A 1 102 ? -6.316 1.900 3.465 1.00 91.62 102 GLN A O 1
ATOM 806 N N . ILE A 1 103 ? -5.605 0.100 4.622 1.00 91.81 103 ILE A N 1
ATOM 807 C CA . ILE A 1 103 ? -6.888 -0.249 5.244 1.00 91.81 103 ILE A CA 1
ATOM 808 C C . ILE A 1 103 ? -6.740 -0.117 6.761 1.00 91.81 103 ILE A C 1
ATOM 810 O O . ILE A 1 103 ? -5.858 -0.728 7.363 1.00 91.81 103 ILE A O 1
ATOM 814 N N . THR A 1 104 ? -7.590 0.696 7.389 1.00 92.50 104 THR A N 1
ATOM 815 C CA . THR A 1 104 ? -7.631 0.887 8.857 1.00 92.50 104 THR A CA 1
ATOM 816 C C . THR A 1 104 ? -9.020 0.724 9.456 1.00 92.50 104 THR A C 1
ATOM 818 O O . THR A 1 104 ? -9.158 0.594 10.673 1.00 92.50 104 THR A O 1
ATOM 821 N N . LYS A 1 105 ? -10.065 0.756 8.627 1.00 90.25 105 LYS A N 1
ATOM 822 C CA . LYS A 1 105 ? -11.437 0.598 9.088 1.00 90.25 105 LYS A CA 1
ATOM 823 C C . LYS A 1 105 ? -11.647 -0.857 9.492 1.00 90.25 105 LYS A C 1
ATOM 825 O O . LYS A 1 105 ? -11.469 -1.762 8.686 1.00 90.25 105 LYS A O 1
ATOM 830 N N . PHE A 1 106 ? -12.014 -1.073 10.752 1.00 90.00 106 PHE A N 1
ATOM 831 C CA . PHE A 1 106 ? -12.072 -2.414 11.335 1.00 90.00 106 PHE A CA 1
ATOM 832 C C . PHE A 1 106 ? -13.040 -3.349 10.596 1.00 90.00 106 PHE A C 1
ATOM 834 O O . PHE A 1 106 ? -12.689 -4.493 10.328 1.00 90.00 106 PHE A O 1
ATOM 841 N N . SER A 1 107 ? -14.207 -2.839 10.188 1.00 89.88 107 SER A N 1
ATOM 842 C CA . SER A 1 107 ? -15.200 -3.603 9.414 1.00 89.88 107 SER A CA 1
ATOM 843 C C . SER A 1 107 ? -14.689 -4.099 8.064 1.00 89.88 107 SER A C 1
ATOM 845 O O . SER A 1 107 ? -15.253 -5.029 7.508 1.00 89.88 107 SER A O 1
ATOM 847 N N . ASP A 1 108 ? -13.660 -3.450 7.521 1.00 87.88 108 ASP A N 1
ATOM 848 C CA . ASP A 1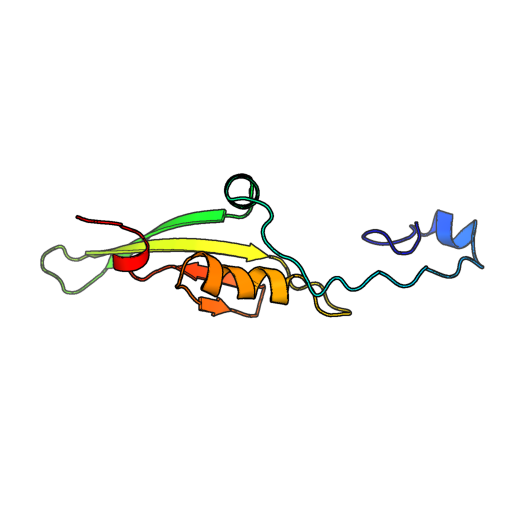 108 ? -13.106 -3.782 6.210 1.00 87.88 108 ASP A CA 1
ATOM 849 C C . ASP A 1 108 ? -11.921 -4.763 6.357 1.00 87.88 108 ASP A C 1
ATOM 851 O O . ASP A 1 108 ? -11.501 -5.381 5.386 1.00 87.88 108 ASP A O 1
ATOM 855 N N . ILE A 1 109 ? -11.383 -4.923 7.576 1.00 87.50 109 ILE A N 1
ATOM 856 C CA . ILE A 1 109 ? -10.305 -5.871 7.912 1.00 87.50 109 ILE A CA 1
ATOM 857 C C . ILE A 1 109 ? -10.885 -7.204 8.395 1.00 87.50 109 ILE A C 1
ATOM 859 O O . ILE A 1 109 ? -10.368 -8.269 8.061 1.00 87.50 109 ILE A O 1
ATOM 863 N N . CYS A 1 110 ? -11.940 -7.153 9.206 1.00 85.69 110 CYS A N 1
ATOM 864 C CA . CYS A 1 110 ? -12.553 -8.327 9.809 1.00 85.69 110 CYS A CA 1
ATOM 865 C C . CYS A 1 110 ? -13.908 -8.601 9.155 1.00 85.69 110 CYS A C 1
ATOM 867 O O . CYS A 1 110 ? -14.841 -7.815 9.297 1.00 85.69 110 CYS A O 1
ATOM 869 N N . VAL A 1 111 ? -14.024 -9.743 8.476 1.00 72.50 111 VAL A N 1
ATOM 870 C CA . VAL A 1 111 ? -15.296 -10.211 7.918 1.00 72.50 111 VAL A CA 1
ATOM 871 C C . VAL A 1 111 ? -15.994 -11.060 8.983 1.00 72.50 111 VAL A C 1
ATOM 873 O O . VAL A 1 111 ? -15.535 -12.158 9.275 1.00 72.50 111 VAL A O 1
ATOM 876 N N . ASN A 1 112 ? -17.089 -10.541 9.547 1.00 53.97 112 ASN A N 1
ATOM 877 C CA . ASN A 1 112 ? -17.959 -11.185 10.546 1.00 53.97 112 ASN A CA 1
ATOM 878 C C . ASN A 1 112 ? -17.282 -11.553 11.884 1.00 53.97 112 ASN A C 1
ATOM 880 O O . ASN A 1 112 ? -16.776 -12.662 12.055 1.00 53.97 112 ASN A O 1
ATOM 884 N N . ILE A 1 113 ? -17.369 -10.642 12.858 1.00 49.16 113 ILE A N 1
ATOM 885 C CA . ILE A 1 113 ? -17.266 -10.952 14.295 1.00 49.16 113 ILE A CA 1
ATOM 886 C C . ILE A 1 113 ? -18.597 -10.584 14.940 1.00 49.16 113 ILE A C 1
ATOM 888 O O . ILE A 1 113 ? -19.098 -9.484 14.608 1.00 49.16 113 ILE A O 1
#

Radius of gyration: 20.33 Å; chains: 1; bounding box: 51×26×60 Å

pLDDT: mean 84.78, std 11.33, range [49.16, 96.94]

Organism: Erysiphe pisi (NCBI:txid36044)